Protein AF-F3QS27-F1 (afdb_monomer_lite)

Radius of gyration: 28.41 Å; chains: 1; bounding box: 80×30×100 Å

pLDDT: mean 87.84, std 16.63, range [37.44, 98.69]

Organism: NCBI:txid762982

Sequence (158 aa):
MRKALYTLLLPVIACSCTGQEDKEEEYAGRMIDAARTLMTEGNYVAAKDSILAMRETFPTAFKARATGIIVMDSIELLAAQDTLAIMDSTLMAEQEILKKLETEKRRGNNAEYYRQRTEVFHLKQRFDELGAKVKFYLRKIEVDMLENKRDTGNKEQD

Structure (mmCIF, N/CA/C/O backbone):
data_AF-F3QS27-F1
#
_entry.id   AF-F3QS27-F1
#
loop_
_atom_site.group_PDB
_atom_site.id
_atom_site.type_symbol
_atom_site.label_atom_id
_atom_site.label_alt_id
_atom_site.label_comp_id
_atom_site.label_asym_id
_atom_site.label_entity_id
_atom_site.label_seq_id
_atom_site.pdbx_PDB_ins_code
_atom_site.Cartn_x
_atom_site.Cartn_y
_atom_site.Cartn_z
_atom_site.occupancy
_atom_site.B_iso_or_equiv
_atom_site.auth_seq_id
_atom_site.auth_comp_id
_atom_site.auth_asym_id
_atom_site.auth_atom_id
_atom_site.pdbx_PDB_model_num
ATOM 1 N N . MET A 1 1 ? -56.987 -6.373 62.152 1.00 37.44 1 MET A N 1
ATOM 2 C CA . MET A 1 1 ? -57.138 -7.229 60.957 1.00 37.44 1 MET A CA 1
ATOM 3 C C . MET A 1 1 ? -56.520 -6.528 59.755 1.00 37.44 1 MET A C 1
ATOM 5 O O . MET A 1 1 ? -56.775 -5.348 59.594 1.00 37.44 1 MET A O 1
ATOM 9 N N . ARG A 1 2 ? -55.727 -7.281 58.969 1.00 45.62 2 ARG A N 1
ATOM 10 C CA . ARG A 1 2 ? -55.291 -7.057 57.568 1.00 45.62 2 ARG A CA 1
ATOM 11 C C . ARG A 1 2 ? -54.588 -5.716 57.279 1.00 45.62 2 ARG A C 1
ATOM 13 O O . ARG A 1 2 ? -55.218 -4.741 56.914 1.00 45.62 2 ARG A O 1
ATOM 20 N N . LYS A 1 3 ? -53.296 -5.602 57.606 1.00 42.34 3 LYS A N 1
ATOM 21 C CA . LYS A 1 3 ? -52.143 -5.928 56.729 1.00 42.34 3 LYS A CA 1
ATOM 22 C C . LYS A 1 3 ? -52.135 -5.092 55.440 1.00 42.34 3 LYS A C 1
ATOM 24 O O . LYS A 1 3 ? -52.625 -5.537 54.410 1.00 42.34 3 LYS A O 1
ATOM 29 N N . ALA A 1 4 ? -51.526 -3.909 55.540 1.00 53.56 4 ALA A N 1
ATOM 30 C CA . ALA A 1 4 ? -50.895 -3.219 54.424 1.00 53.56 4 ALA A CA 1
ATOM 31 C C . ALA A 1 4 ? -49.812 -4.145 53.855 1.00 53.56 4 ALA A C 1
ATOM 33 O O . ALA A 1 4 ? -48.847 -4.473 54.544 1.00 53.56 4 ALA A O 1
ATOM 34 N N . LEU A 1 5 ? -50.029 -4.661 52.653 1.00 55.78 5 LEU A N 1
ATOM 35 C CA . LEU A 1 5 ? -49.098 -5.554 51.982 1.00 55.78 5 LEU A CA 1
ATOM 36 C C . LEU A 1 5 ? -49.372 -5.489 50.480 1.00 55.78 5 LEU A C 1
ATOM 38 O O . LEU A 1 5 ? -50.526 -5.529 50.063 1.00 55.78 5 LEU A O 1
ATOM 42 N N . TYR A 1 6 ? -48.275 -5.431 49.725 1.00 50.22 6 TYR A N 1
ATOM 43 C CA . TYR A 1 6 ? -48.159 -5.529 48.265 1.00 50.22 6 TYR A CA 1
ATOM 44 C C . TYR A 1 6 ? -48.121 -4.221 47.457 1.00 50.22 6 TYR A C 1
ATOM 46 O O . TYR A 1 6 ? -48.677 -4.127 46.372 1.00 50.22 6 TYR A O 1
ATOM 54 N N . THR A 1 7 ? -47.311 -3.263 47.908 1.00 54.72 7 THR A N 1
ATOM 55 C CA . THR A 1 7 ? -46.489 -2.435 47.002 1.00 54.72 7 THR A CA 1
ATOM 56 C C . THR A 1 7 ? -45.033 -2.865 47.129 1.00 54.72 7 THR A C 1
ATOM 58 O O . THR A 1 7 ? -44.206 -2.161 47.698 1.00 54.72 7 THR A O 1
ATOM 61 N N . LEU A 1 8 ? -44.729 -4.079 46.673 1.00 55.06 8 LEU A N 1
ATOM 62 C CA . LEU A 1 8 ? -43.356 -4.531 46.463 1.00 55.06 8 LEU A CA 1
ATOM 63 C C . LEU A 1 8 ? -43.369 -5.710 45.488 1.00 55.06 8 LEU A C 1
ATOM 65 O O . LEU A 1 8 ? -43.591 -6.842 45.902 1.00 55.06 8 LEU A O 1
ATOM 69 N N . LEU A 1 9 ? -43.169 -5.423 44.203 1.00 52.06 9 LEU A N 1
ATOM 70 C CA . LEU A 1 9 ? -42.412 -6.267 43.271 1.00 52.06 9 LEU A CA 1
ATOM 71 C C . LEU A 1 9 ? -42.321 -5.559 41.915 1.00 52.06 9 LEU A C 1
ATOM 73 O O . LEU A 1 9 ? -42.949 -5.936 40.934 1.00 52.06 9 LEU A O 1
ATOM 77 N N . LEU A 1 10 ? -41.516 -4.500 41.879 1.00 51.25 10 LEU A N 1
ATOM 78 C CA . LEU A 1 10 ? -40.843 -4.108 40.647 1.00 51.25 10 LEU A CA 1
ATOM 79 C C . LEU A 1 10 ? -39.396 -3.685 40.961 1.00 51.25 10 LEU A C 1
ATOM 81 O O . LEU A 1 10 ? -39.038 -2.529 40.745 1.00 51.25 10 LEU A O 1
ATOM 85 N N . PRO A 1 11 ? -38.543 -4.556 41.543 1.00 49.62 11 PRO A N 1
ATOM 86 C CA . PRO A 1 11 ? -37.129 -4.263 41.582 1.00 49.62 11 PRO A CA 1
ATOM 87 C C . PRO A 1 11 ? -36.519 -4.663 40.231 1.00 49.62 11 PRO A C 1
ATOM 89 O O . PRO A 1 11 ? -36.470 -5.833 39.871 1.00 49.62 11 PRO A O 1
ATOM 92 N N . VAL A 1 12 ? -36.027 -3.653 39.517 1.00 56.94 12 VAL A N 1
ATOM 93 C CA . VAL A 1 12 ? -34.782 -3.737 38.743 1.00 56.94 12 VAL A CA 1
ATOM 94 C C . VAL A 1 12 ? -34.775 -4.759 37.592 1.00 56.94 12 VAL A C 1
ATOM 96 O O . VAL A 1 12 ? -34.033 -5.734 3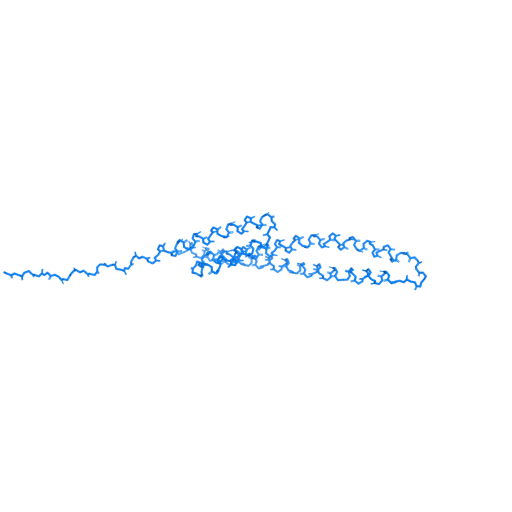7.608 1.00 56.94 12 VAL A O 1
ATOM 99 N N . ILE A 1 13 ? -35.487 -4.456 36.503 1.00 53.16 13 ILE A N 1
ATOM 100 C CA . ILE A 1 13 ? -35.040 -4.857 35.151 1.00 53.16 13 ILE A CA 1
ATOM 101 C C . ILE A 1 13 ? -34.317 -3.655 34.530 1.00 53.16 13 ILE A C 1
ATOM 103 O O . ILE A 1 13 ? -34.723 -3.108 33.513 1.00 53.16 13 ILE A O 1
ATOM 107 N N . ALA A 1 14 ? -33.285 -3.165 35.215 1.00 52.59 14 ALA A N 1
ATOM 108 C CA . ALA A 1 14 ? -32.467 -2.044 34.747 1.00 52.59 14 ALA A CA 1
ATOM 109 C C . ALA A 1 14 ? -30.963 -2.364 34.784 1.00 52.59 14 ALA A C 1
ATOM 111 O O . ALA A 1 14 ? -30.143 -1.456 34.742 1.00 52.59 14 ALA A O 1
ATOM 112 N N . CYS A 1 15 ? -30.579 -3.643 34.890 1.00 51.62 15 CYS A N 1
ATOM 113 C CA . CYS A 1 15 ? -29.179 -4.026 35.094 1.00 51.62 15 CYS A CA 1
ATOM 114 C C . CYS A 1 15 ? -28.763 -5.259 34.272 1.00 51.62 15 CYS A C 1
ATOM 116 O O . CYS A 1 15 ? -28.352 -6.277 34.824 1.00 51.62 15 CYS A O 1
ATOM 118 N N . SER A 1 16 ? -28.898 -5.214 32.942 1.00 49.91 16 SER A N 1
ATOM 119 C CA . SER A 1 16 ? -28.280 -6.237 32.070 1.00 49.91 16 SER A CA 1
ATOM 120 C C . SER A 1 16 ? -27.758 -5.731 30.718 1.00 49.91 16 SER A C 1
ATOM 122 O O . SER A 1 16 ? -27.248 -6.540 29.953 1.00 49.91 16 SER A O 1
ATO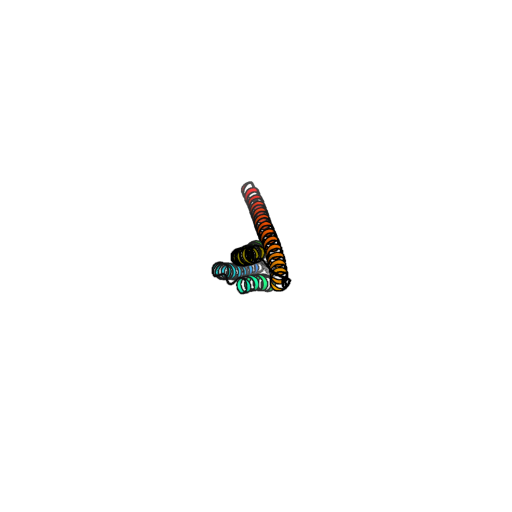M 124 N N . CYS A 1 17 ? -27.809 -4.429 30.413 1.00 54.22 17 CYS A N 1
ATOM 125 C CA . CYS A 1 17 ? -27.361 -3.940 29.099 1.00 54.22 17 CYS A CA 1
ATOM 126 C C . CYS A 1 17 ? -25.860 -3.605 29.022 1.00 54.22 17 CYS A C 1
ATOM 128 O O . CYS A 1 17 ? -25.288 -3.689 27.945 1.00 54.22 17 CYS A O 1
ATOM 130 N N . THR A 1 18 ? -25.190 -3.283 30.134 1.00 57.50 18 THR A N 1
ATOM 131 C CA . THR A 1 18 ? -23.780 -2.837 30.096 1.00 57.50 18 THR A CA 1
ATOM 132 C C . THR A 1 18 ? -22.783 -3.978 29.868 1.00 57.50 18 THR A C 1
ATOM 134 O O . THR A 1 18 ? -21.798 -3.814 29.162 1.00 57.50 18 THR A O 1
ATOM 137 N N . GLY A 1 19 ? -23.052 -5.177 30.396 1.00 62.84 19 GLY A N 1
ATOM 138 C CA . GLY A 1 19 ? -22.121 -6.309 30.297 1.00 62.84 19 GLY A CA 1
ATOM 139 C C . GLY A 1 19 ? -22.070 -7.005 28.932 1.00 62.84 19 GLY A C 1
ATOM 140 O O . GLY A 1 19 ? -21.252 -7.907 28.754 1.00 62.84 19 GLY A O 1
ATOM 141 N N . GLN A 1 20 ? -22.959 -6.658 27.997 1.00 74.12 20 GLN A N 1
ATOM 142 C CA . GLN A 1 20 ? -22.928 -7.188 26.632 1.00 74.12 20 GLN A CA 1
ATOM 143 C C . GLN A 1 20 ? -22.061 -6.314 25.720 1.00 74.12 20 GLN A C 1
ATOM 145 O O . GLN A 1 20 ? -21.241 -6.858 24.987 1.00 74.12 20 GLN A O 1
ATOM 150 N N . GLU A 1 21 ? -22.167 -4.988 25.840 1.00 76.12 21 GLU A N 1
ATOM 151 C CA . GLU A 1 21 ? -21.328 -4.034 25.102 1.00 76.12 21 GLU A CA 1
ATOM 152 C C . GLU A 1 21 ? -19.837 -4.241 25.414 1.00 76.12 21 GLU A C 1
ATOM 154 O O . GLU A 1 21 ? -19.024 -4.352 24.499 1.00 76.12 21 GLU A O 1
ATOM 159 N N . ASP A 1 22 ? -19.480 -4.412 26.692 1.00 84.38 22 ASP A N 1
ATOM 160 C CA . ASP A 1 22 ? -18.087 -4.656 27.094 1.00 84.38 22 ASP A CA 1
ATOM 161 C C . ASP A 1 22 ? -17.517 -5.962 26.506 1.00 84.38 22 ASP A C 1
ATOM 163 O O . ASP A 1 22 ? -16.343 -6.030 26.140 1.00 84.38 22 ASP A O 1
ATOM 167 N N . LYS A 1 23 ? -18.350 -7.003 26.367 1.00 90.00 23 LYS A N 1
ATOM 168 C CA . LYS A 1 23 ? -17.941 -8.277 25.754 1.00 90.00 23 LYS A CA 1
ATOM 169 C C . LYS A 1 23 ? -17.770 -8.146 24.246 1.00 90.00 23 LYS A C 1
ATOM 171 O O . LYS A 1 23 ? -16.824 -8.704 23.698 1.00 90.00 23 LYS A O 1
ATOM 176 N N . GLU A 1 24 ? -18.675 -7.438 23.575 1.00 93.31 24 GLU A N 1
ATOM 177 C CA . GLU A 1 24 ? -18.571 -7.177 22.136 1.00 93.31 24 GLU A CA 1
ATOM 178 C C . GLU A 1 24 ? -17.292 -6.397 21.807 1.00 93.31 24 GLU A C 1
ATOM 180 O O . GLU A 1 24 ? -16.580 -6.771 20.875 1.00 93.31 24 GLU A O 1
ATOM 185 N N . GLU A 1 25 ? -16.946 -5.389 22.613 1.00 95.88 25 GLU A N 1
ATOM 186 C CA . GLU A 1 25 ? -15.682 -4.652 22.491 1.00 95.88 25 GLU A CA 1
ATOM 187 C C . GLU A 1 25 ? -14.460 -5.565 22.685 1.00 95.88 25 GLU A C 1
ATOM 189 O O . GLU A 1 25 ? -13.505 -5.499 21.907 1.00 95.88 25 GLU A O 1
ATOM 194 N N . GLU A 1 26 ? -14.490 -6.462 23.676 1.00 95.56 26 GLU A N 1
ATOM 195 C CA . GLU A 1 26 ? -13.395 -7.406 23.922 1.00 95.56 26 GLU A CA 1
ATOM 196 C C . GLU A 1 26 ? -13.198 -8.385 22.751 1.00 95.56 26 GLU A C 1
ATOM 198 O O . GLU A 1 26 ? -12.075 -8.578 22.276 1.00 95.56 26 GLU A O 1
ATOM 203 N N . TYR A 1 27 ? -14.274 -9.000 22.249 1.00 96.25 27 TYR A N 1
ATOM 204 C CA . TYR A 1 27 ? -14.189 -9.946 21.132 1.00 96.25 27 TYR A CA 1
ATOM 205 C C . TYR A 1 27 ? -13.776 -9.265 19.825 1.00 96.25 27 TYR A C 1
ATOM 207 O O . TYR A 1 27 ? -12.938 -9.807 19.097 1.00 96.25 27 TYR A O 1
ATOM 215 N N . ALA A 1 28 ? -14.297 -8.067 19.551 1.00 97.50 28 ALA A N 1
ATOM 216 C CA . ALA A 1 28 ? -13.868 -7.260 18.416 1.00 97.50 28 ALA A CA 1
ATOM 217 C C . ALA A 1 28 ? -12.375 -6.902 18.520 1.00 97.50 28 ALA A C 1
ATOM 219 O O . ALA A 1 28 ? -11.645 -7.005 17.531 1.00 97.50 28 ALA A O 1
ATOM 220 N N . GLY A 1 29 ? -11.895 -6.577 19.726 1.00 97.56 29 GLY A N 1
ATOM 221 C CA . GLY A 1 29 ? -10.479 -6.342 20.014 1.00 97.56 29 GLY A CA 1
ATOM 222 C C . GLY A 1 29 ? -9.581 -7.519 19.622 1.00 97.56 29 GLY A C 1
ATOM 223 O O . GLY A 1 29 ? -8.569 -7.324 18.951 1.00 97.56 29 GLY A O 1
ATOM 224 N N . ARG A 1 30 ? -9.989 -8.758 19.921 1.00 97.62 30 ARG A N 1
ATOM 225 C CA . ARG A 1 30 ? -9.221 -9.961 19.538 1.00 97.62 30 ARG A CA 1
ATOM 226 C C . ARG A 1 30 ? -9.089 -10.127 18.021 1.00 97.62 30 ARG A C 1
ATOM 228 O O . ARG A 1 30 ? -8.045 -10.564 17.545 1.00 97.62 30 ARG A O 1
ATOM 235 N N . MET A 1 31 ? -10.119 -9.770 17.250 1.00 98.31 31 MET A N 1
ATOM 236 C CA . MET A 1 31 ? -10.048 -9.806 15.780 1.00 98.31 31 MET A CA 1
ATOM 237 C C . MET A 1 31 ? -9.106 -8.733 15.219 1.00 98.31 31 MET A C 1
ATOM 239 O O . MET A 1 31 ? -8.437 -8.963 14.208 1.00 98.31 31 MET A O 1
ATOM 243 N N . ILE A 1 32 ? -9.015 -7.577 15.884 1.00 98.31 32 ILE A N 1
ATOM 244 C CA . ILE A 1 32 ? -8.040 -6.533 15.546 1.00 98.31 32 ILE A CA 1
ATOM 245 C C . ILE A 1 32 ? -6.618 -7.023 15.817 1.00 98.31 32 ILE A C 1
ATOM 247 O O . ILE A 1 32 ? -5.737 -6.817 14.984 1.00 98.31 32 ILE A O 1
ATOM 251 N N . ASP A 1 33 ? -6.386 -7.703 16.937 1.00 98.31 33 ASP A N 1
ATOM 252 C CA . ASP A 1 33 ? -5.071 -8.267 17.244 1.00 98.31 33 ASP A CA 1
ATOM 253 C C . ASP A 1 33 ? -4.678 -9.365 16.250 1.00 98.31 33 ASP A C 1
ATOM 255 O O . ASP A 1 33 ? -3.556 -9.357 15.747 1.00 98.31 33 ASP A O 1
ATOM 259 N N . ALA A 1 34 ? -5.621 -10.227 15.856 1.00 98.19 34 ALA A N 1
ATOM 260 C CA . ALA A 1 34 ? -5.400 -11.190 14.778 1.00 98.19 34 ALA A CA 1
ATOM 261 C C . ALA A 1 34 ? -5.043 -10.498 13.449 1.00 98.19 34 ALA A C 1
ATOM 263 O O . ALA A 1 34 ? -4.116 -10.921 12.756 1.00 98.19 34 ALA A O 1
ATOM 264 N N . ALA A 1 35 ? -5.725 -9.398 13.110 1.00 98.56 35 ALA A N 1
ATOM 265 C CA . ALA A 1 35 ? -5.399 -8.609 11.925 1.00 98.56 35 ALA A CA 1
ATOM 266 C C . ALA A 1 35 ? -3.987 -8.010 12.003 1.00 98.56 35 ALA A C 1
ATOM 268 O O . ALA A 1 35 ? -3.276 -8.004 11.001 1.00 98.56 35 ALA A O 1
ATOM 269 N N . ARG A 1 36 ? -3.550 -7.546 13.182 1.00 98.50 36 ARG A N 1
ATOM 270 C CA . ARG A 1 36 ? -2.182 -7.046 13.392 1.00 98.50 36 ARG A CA 1
ATOM 271 C C . ARG A 1 36 ? -1.146 -8.145 13.196 1.00 98.50 36 ARG A C 1
ATOM 273 O O . ARG A 1 36 ? -0.146 -7.892 12.535 1.00 98.50 36 ARG A O 1
ATOM 280 N N . THR A 1 37 ? -1.389 -9.349 13.711 1.00 98.44 37 THR A N 1
ATOM 281 C CA . THR A 1 37 ? -0.499 -10.496 13.487 1.00 98.44 37 THR A CA 1
ATOM 282 C C . THR A 1 37 ? -0.375 -10.808 11.995 1.00 98.44 37 THR A C 1
ATOM 284 O O . THR A 1 37 ? 0.732 -10.803 11.460 1.00 98.44 37 THR A O 1
ATOM 287 N N . LEU A 1 38 ? -1.501 -10.948 11.289 1.00 98.50 38 LEU A N 1
ATOM 288 C CA . LEU A 1 38 ? -1.512 -11.195 9.840 1.00 98.50 38 LEU A CA 1
ATOM 289 C C . LEU A 1 38 ? -0.817 -10.075 9.053 1.00 98.50 38 LEU A C 1
ATOM 291 O O . LEU A 1 38 ? -0.083 -10.336 8.104 1.00 98.50 38 LEU A O 1
ATOM 295 N N . MET A 1 39 ? -1.008 -8.822 9.472 1.00 98.12 39 MET A N 1
ATOM 296 C CA . MET A 1 39 ? -0.336 -7.658 8.900 1.00 98.12 39 MET A CA 1
ATOM 297 C C . MET A 1 39 ? 1.185 -7.734 9.080 1.00 98.12 39 MET A C 1
ATOM 299 O O . MET A 1 39 ? 1.915 -7.468 8.130 1.00 98.12 39 MET A O 1
ATOM 303 N N . THR A 1 40 ? 1.671 -8.109 10.269 1.00 97.50 40 THR A N 1
ATOM 304 C CA . THR A 1 40 ? 3.114 -8.268 10.528 1.00 97.50 40 THR A CA 1
ATOM 305 C C . THR A 1 40 ? 3.733 -9.438 9.767 1.00 97.50 40 THR A C 1
ATOM 307 O O . THR A 1 40 ? 4.916 -9.396 9.448 1.00 97.50 40 THR A O 1
ATOM 310 N N . GLU A 1 41 ? 2.937 -10.452 9.431 1.00 97.81 41 GLU A N 1
ATOM 311 C CA . GLU A 1 41 ? 3.341 -11.581 8.586 1.00 97.81 41 GLU A CA 1
ATOM 312 C C . GLU A 1 41 ? 3.319 -11.245 7.082 1.00 97.81 41 GLU A C 1
ATOM 314 O O . GLU A 1 41 ? 3.680 -12.084 6.259 1.00 97.81 41 GLU A O 1
ATOM 319 N N . GLY A 1 42 ? 2.877 -10.040 6.699 1.00 97.50 42 GLY A N 1
ATOM 320 C CA . GLY A 1 42 ? 2.722 -9.633 5.299 1.00 97.50 42 GLY A CA 1
ATOM 321 C C . GLY A 1 42 ? 1.476 -10.210 4.613 1.00 97.50 42 GLY A C 1
ATOM 322 O O . GLY A 1 42 ? 1.270 -10.011 3.416 1.00 97.50 42 GLY A O 1
ATOM 323 N N . ASN A 1 43 ? 0.598 -10.903 5.347 1.00 98.25 43 ASN A N 1
ATOM 324 C CA . ASN A 1 43 ? -0.659 -11.428 4.815 1.00 98.25 43 ASN A CA 1
ATOM 325 C C . ASN A 1 43 ? -1.759 -10.356 4.844 1.00 98.25 43 ASN A C 1
ATOM 327 O O . ASN A 1 43 ? -2.732 -10.420 5.600 1.00 98.25 43 ASN A O 1
ATOM 331 N N . TYR A 1 44 ? -1.593 -9.340 3.998 1.00 98.38 44 TYR A N 1
ATOM 332 C CA . TYR A 1 44 ? -2.457 -8.162 3.992 1.00 98.38 44 TYR A CA 1
ATOM 333 C C . TYR A 1 44 ? -3.910 -8.464 3.618 1.00 98.38 44 TYR A C 1
ATOM 335 O O . TYR A 1 44 ? -4.813 -7.820 4.142 1.00 98.38 44 TYR A O 1
ATOM 343 N N . VAL A 1 45 ? -4.159 -9.446 2.745 1.00 98.31 45 VAL A N 1
ATOM 344 C CA . VAL A 1 45 ? -5.528 -9.827 2.356 1.00 98.31 45 VAL A CA 1
ATOM 345 C C . VAL A 1 45 ? -6.281 -10.376 3.565 1.00 98.31 45 VAL A C 1
ATOM 347 O O . VAL A 1 45 ? -7.315 -9.824 3.935 1.00 98.31 45 VAL A O 1
A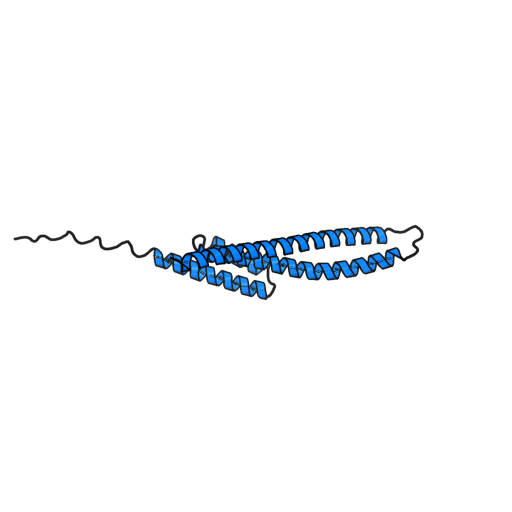TOM 350 N N . ALA A 1 46 ? -5.715 -11.371 4.252 1.00 98.38 46 ALA A N 1
ATOM 351 C CA . ALA A 1 46 ? -6.349 -11.944 5.436 1.00 98.38 46 ALA A CA 1
ATOM 352 C C . ALA A 1 46 ? -6.469 -10.923 6.581 1.00 98.38 46 ALA A C 1
ATOM 354 O O . ALA A 1 46 ? -7.467 -10.912 7.303 1.00 98.38 46 ALA A O 1
ATOM 355 N N . ALA A 1 47 ? -5.481 -10.034 6.739 1.00 98.69 47 ALA A N 1
ATOM 356 C CA . ALA A 1 47 ? -5.543 -8.961 7.728 1.00 98.69 47 ALA A CA 1
ATOM 357 C C . ALA A 1 47 ? -6.738 -8.021 7.476 1.00 98.69 47 ALA A C 1
ATOM 359 O O . ALA A 1 47 ? -7.484 -7.705 8.407 1.00 98.69 47 ALA A O 1
ATOM 360 N N . LYS A 1 48 ? -6.961 -7.612 6.218 1.00 98.44 48 LYS A N 1
ATOM 361 C CA . LYS A 1 48 ? -8.118 -6.790 5.827 1.00 98.44 48 LYS A CA 1
ATOM 362 C C . LYS A 1 48 ? -9.430 -7.521 6.069 1.00 98.44 48 LYS A C 1
ATOM 364 O O . LYS A 1 48 ? -10.345 -6.931 6.644 1.00 98.44 48 LYS A O 1
ATOM 369 N N . ASP A 1 49 ? -9.505 -8.786 5.671 1.00 98.50 49 ASP A N 1
ATOM 370 C CA . ASP A 1 49 ? -10.702 -9.607 5.844 1.00 98.50 49 ASP A CA 1
ATOM 371 C C . ASP A 1 49 ? -11.072 -9.735 7.327 1.00 98.50 49 ASP A C 1
ATOM 373 O O . ASP A 1 49 ? -12.241 -9.591 7.679 1.00 98.50 49 ASP A O 1
ATOM 377 N N . SER A 1 50 ? -10.083 -9.881 8.219 1.00 98.12 50 SER A N 1
ATOM 378 C CA . SER A 1 50 ? -10.309 -9.890 9.671 1.00 98.12 50 SER A CA 1
ATOM 379 C C . SER A 1 50 ? -10.943 -8.585 10.174 1.00 98.12 50 SER A C 1
ATOM 381 O O . SER A 1 50 ? -11.909 -8.614 10.938 1.00 98.12 50 SER A O 1
ATOM 383 N N . ILE A 1 51 ? -10.464 -7.418 9.718 1.00 98.50 51 ILE A N 1
ATOM 384 C CA . ILE A 1 51 ? -11.051 -6.126 10.114 1.00 98.50 51 ILE A CA 1
ATOM 385 C C . ILE A 1 51 ? -12.453 -5.929 9.522 1.00 98.50 51 ILE A C 1
ATOM 387 O O . ILE A 1 51 ? -13.332 -5.392 10.201 1.00 98.50 51 ILE A O 1
ATOM 391 N N . LEU A 1 52 ? -12.686 -6.342 8.273 1.00 98.38 52 LEU A N 1
ATOM 392 C CA . LEU A 1 52 ? -14.013 -6.268 7.655 1.00 98.38 52 LEU A CA 1
ATOM 393 C C . LEU A 1 52 ? -15.013 -7.153 8.406 1.00 98.38 52 LEU A C 1
ATOM 395 O O . LEU A 1 52 ? -16.053 -6.655 8.836 1.00 98.38 52 LEU A O 1
ATOM 399 N N . ALA A 1 53 ? -14.645 -8.407 8.671 1.00 98.12 53 ALA A N 1
ATOM 400 C CA . ALA A 1 53 ? -15.458 -9.340 9.440 1.00 98.12 53 ALA A CA 1
ATOM 401 C C . ALA A 1 53 ? -15.735 -8.826 10.860 1.00 98.12 53 ALA A C 1
ATOM 403 O O . ALA A 1 53 ? -16.861 -8.935 11.341 1.00 98.12 53 ALA A O 1
ATOM 404 N N . MET A 1 54 ? -14.751 -8.204 11.520 1.00 98.12 54 MET A N 1
ATOM 405 C CA . MET A 1 54 ? -14.947 -7.565 12.826 1.00 98.12 54 MET A CA 1
ATOM 406 C C . MET A 1 54 ? -16.017 -6.469 12.761 1.00 98.12 54 MET A C 1
ATOM 408 O O . MET A 1 54 ? -16.930 -6.454 13.586 1.00 98.12 54 MET A O 1
ATOM 412 N N . ARG A 1 55 ? -15.948 -5.578 11.762 1.00 97.31 55 ARG A N 1
ATOM 413 C CA . ARG A 1 55 ? -16.905 -4.469 11.602 1.00 97.31 55 ARG A CA 1
ATOM 414 C C . ARG A 1 55 ? -18.326 -4.947 11.316 1.00 97.31 55 ARG A C 1
ATOM 416 O O . ARG A 1 55 ? -19.268 -4.262 11.708 1.00 97.31 55 ARG A O 1
ATOM 423 N N . GLU A 1 56 ? -18.465 -6.063 10.608 1.00 97.12 56 GLU A N 1
ATOM 424 C CA . GLU A 1 56 ? -19.753 -6.693 10.309 1.00 97.12 56 GLU A CA 1
ATOM 425 C C . GLU A 1 56 ? -20.320 -7.435 11.522 1.00 97.12 56 GLU A C 1
ATOM 427 O O . GLU A 1 56 ? -21.507 -7.315 11.817 1.00 97.12 56 GLU A O 1
ATOM 432 N N . THR A 1 57 ? -19.467 -8.162 12.246 1.00 96.94 57 THR A N 1
ATOM 433 C CA . THR A 1 57 ? -19.871 -9.001 13.384 1.00 96.94 57 THR A CA 1
ATOM 434 C C . THR A 1 57 ? -20.211 -8.167 14.619 1.00 96.94 57 THR A C 1
ATOM 436 O O . THR A 1 57 ? -21.142 -8.503 15.346 1.00 96.94 57 THR A O 1
ATOM 439 N N . PHE A 1 58 ? -19.489 -7.065 14.848 1.00 96.56 58 PHE A N 1
ATOM 440 C CA . PHE A 1 58 ? -19.618 -6.228 16.045 1.00 96.56 58 PHE A CA 1
ATOM 441 C C . PHE A 1 58 ? -19.924 -4.763 15.684 1.00 96.56 58 PHE A C 1
ATOM 443 O O . PHE A 1 58 ? -19.086 -3.876 15.874 1.00 96.56 58 PHE A O 1
ATOM 450 N N . PRO A 1 59 ? -21.123 -4.458 15.152 1.00 94.81 59 PRO A N 1
ATOM 451 C CA . PRO A 1 59 ? -21.463 -3.108 14.695 1.00 94.81 59 PRO A CA 1
ATOM 452 C C . PRO A 1 59 ? -21.496 -2.067 15.830 1.00 94.81 59 PRO A C 1
ATOM 454 O O . PRO A 1 59 ? -21.250 -0.882 15.581 1.00 94.81 59 PRO A O 1
ATOM 457 N N . THR A 1 60 ? -21.772 -2.506 17.056 1.00 94.44 60 THR A N 1
ATOM 458 C CA . THR A 1 60 ? -21.912 -1.717 18.293 1.00 94.44 60 THR A CA 1
ATOM 459 C C . THR A 1 60 ? -20.614 -1.569 19.089 1.00 94.44 60 THR A C 1
ATOM 461 O O . THR A 1 60 ? -20.558 -0.740 19.992 1.00 94.44 60 THR A O 1
ATOM 464 N N . ALA A 1 61 ? -19.546 -2.287 18.722 1.00 95.31 61 ALA A N 1
ATOM 465 C CA . ALA A 1 61 ? -18.225 -2.164 19.342 1.00 95.31 61 ALA A CA 1
ATOM 466 C C . ALA A 1 61 ? -17.491 -0.908 18.830 1.00 95.31 61 ALA A C 1
ATOM 468 O O . ALA A 1 61 ? -16.576 -0.975 18.005 1.00 95.31 61 ALA A O 1
ATOM 469 N N . PHE A 1 62 ? -17.959 0.275 19.229 1.00 94.00 62 PHE A N 1
ATOM 470 C CA . PHE A 1 62 ? -17.497 1.552 18.686 1.00 94.00 62 PHE A CA 1
ATOM 471 C C . PHE A 1 62 ? -16.002 1.808 18.918 1.00 94.00 62 PHE A C 1
ATOM 473 O O . PHE A 1 62 ? -15.339 2.325 18.014 1.00 94.00 62 PHE A O 1
ATOM 480 N N . LYS A 1 63 ? -15.447 1.429 20.078 1.00 93.44 63 LYS A N 1
ATOM 481 C CA . LYS A 1 63 ? -14.017 1.631 20.380 1.00 93.44 63 LYS A CA 1
ATOM 482 C C . LYS A 1 63 ? -13.147 0.725 19.513 1.00 93.44 63 LYS A C 1
ATOM 484 O O . LYS A 1 63 ? -12.163 1.187 18.922 1.00 93.44 63 LYS A O 1
ATOM 489 N N . ALA A 1 64 ? -13.528 -0.544 19.386 1.00 95.88 64 ALA A N 1
ATOM 490 C CA . ALA A 1 64 ? -12.867 -1.484 18.496 1.00 95.88 64 ALA A CA 1
ATOM 491 C C . ALA A 1 64 ? -12.976 -1.026 17.035 1.00 95.88 64 ALA A C 1
ATOM 493 O O . ALA A 1 64 ? -11.975 -1.004 16.326 1.00 95.88 64 ALA A O 1
ATOM 494 N N . ARG A 1 65 ? -14.142 -0.556 16.579 1.00 95.81 65 ARG A N 1
ATOM 495 C CA . ARG A 1 65 ? -14.320 -0.052 15.205 1.00 95.81 65 ARG A CA 1
ATOM 496 C C . ARG A 1 65 ? -13.453 1.172 14.909 1.00 95.81 65 ARG A C 1
ATOM 498 O O . ARG A 1 65 ? -12.849 1.212 13.839 1.00 95.81 65 ARG A O 1
ATOM 505 N N . ALA A 1 66 ? -13.344 2.122 15.839 1.00 94.62 66 ALA A N 1
ATOM 506 C CA . ALA A 1 66 ? -12.442 3.267 15.699 1.00 94.62 66 ALA A CA 1
ATOM 507 C C . ALA A 1 66 ? -10.976 2.814 15.574 1.00 94.62 66 ALA A C 1
ATOM 509 O O . ALA A 1 66 ? -10.266 3.220 14.657 1.00 94.62 66 ALA A O 1
ATOM 510 N N . THR A 1 67 ? -10.551 1.880 16.428 1.00 95.31 67 THR A N 1
ATOM 511 C CA . THR A 1 67 ? -9.207 1.281 16.364 1.00 95.31 67 THR A CA 1
ATOM 512 C C . THR A 1 67 ? -8.988 0.506 15.059 1.00 95.31 67 THR A C 1
ATOM 514 O O . THR A 1 67 ? -7.919 0.575 14.453 1.00 95.31 67 THR A O 1
ATOM 517 N N . GLY A 1 68 ? -10.009 -0.213 14.595 1.00 96.81 68 GLY A N 1
ATOM 518 C CA . GLY A 1 68 ? -9.984 -1.005 13.372 1.00 96.81 68 GLY A CA 1
ATOM 519 C C . GLY A 1 68 ? -9.803 -0.166 12.109 1.00 96.81 68 GLY A C 1
ATOM 520 O O . GLY A 1 68 ? -9.197 -0.654 11.162 1.00 96.81 68 GLY A O 1
ATOM 521 N N . ILE A 1 69 ? -10.260 1.092 12.090 1.00 96.38 69 ILE A N 1
ATOM 522 C CA . ILE A 1 69 ? -9.996 2.025 10.979 1.00 96.38 69 ILE A CA 1
ATOM 523 C C . ILE A 1 69 ? -8.492 2.288 10.861 1.00 96.38 69 ILE A C 1
ATOM 525 O O . ILE A 1 69 ? -7.923 2.082 9.792 1.00 96.38 69 ILE A O 1
ATOM 529 N N . ILE A 1 70 ? -7.841 2.635 11.974 1.00 96.19 70 ILE A N 1
ATOM 530 C CA . ILE A 1 70 ? -6.398 2.911 12.003 1.00 96.19 70 ILE A CA 1
ATOM 531 C C . ILE A 1 70 ? -5.603 1.664 11.589 1.00 96.19 70 ILE A C 1
ATOM 533 O O . ILE A 1 70 ? -4.641 1.752 10.824 1.00 96.19 70 ILE A O 1
ATOM 537 N N . VAL A 1 71 ? -6.014 0.480 12.061 1.00 97.81 71 VAL A N 1
ATOM 538 C CA . VAL A 1 71 ? -5.370 -0.788 11.677 1.00 97.81 71 VAL A CA 1
ATOM 539 C C . VAL A 1 71 ? -5.586 -1.106 10.196 1.00 97.81 71 VAL A C 1
ATOM 541 O O . VAL A 1 71 ? -4.627 -1.483 9.531 1.00 97.81 71 VAL A O 1
ATOM 544 N N . MET A 1 72 ? -6.785 -0.896 9.643 1.00 98.38 72 MET A N 1
ATOM 545 C CA . MET A 1 72 ? -7.045 -1.050 8.204 1.00 98.38 72 MET A CA 1
ATOM 546 C C . MET A 1 72 ? -6.140 -0.141 7.366 1.00 98.38 72 MET A C 1
ATOM 548 O O . MET A 1 72 ? -5.535 -0.591 6.395 1.00 98.38 72 MET A O 1
ATOM 552 N N . ASP A 1 73 ? -6.009 1.124 7.761 1.00 98.38 73 ASP A N 1
ATOM 553 C CA . ASP A 1 73 ? -5.145 2.079 7.068 1.00 98.38 73 ASP A CA 1
ATOM 554 C C . ASP A 1 73 ? -3.662 1.700 7.180 1.00 98.38 73 ASP A C 1
ATOM 556 O O . ASP A 1 73 ? -2.915 1.835 6.211 1.00 98.38 73 ASP A O 1
ATOM 560 N N . SER A 1 74 ? -3.242 1.156 8.326 1.00 98.25 74 SER A N 1
ATOM 561 C CA . SER A 1 74 ? -1.886 0.616 8.510 1.00 98.25 74 SER A CA 1
ATOM 562 C C . SER A 1 74 ? -1.621 -0.583 7.594 1.00 98.25 74 SER A C 1
ATOM 564 O O . SER A 1 74 ? -0.543 -0.679 7.007 1.00 98.25 74 SER A O 1
ATOM 566 N N . ILE A 1 75 ? -2.610 -1.467 7.416 1.00 98.62 75 ILE A N 1
ATOM 567 C CA . ILE A 1 75 ? -2.518 -2.604 6.492 1.00 98.62 75 ILE A CA 1
ATOM 568 C C . ILE A 1 75 ? -2.360 -2.111 5.048 1.00 98.62 75 ILE A C 1
ATOM 570 O O . ILE A 1 75 ? -1.479 -2.577 4.328 1.00 98.62 75 ILE A O 1
ATOM 574 N N . GLU A 1 76 ? -3.186 -1.153 4.619 1.00 98.50 76 GLU A N 1
ATOM 575 C CA . GLU A 1 76 ? -3.114 -0.578 3.271 1.00 98.50 76 GLU A CA 1
ATOM 576 C C . GLU A 1 76 ? -1.798 0.165 3.011 1.00 98.50 76 GLU A C 1
ATOM 578 O O . GLU A 1 76 ? -1.273 0.105 1.893 1.00 98.50 76 GLU A O 1
ATOM 583 N N . LEU A 1 77 ? -1.256 0.840 4.031 1.00 98.62 77 LEU A N 1
ATOM 584 C CA . LEU A 1 77 ? 0.053 1.481 3.972 1.00 98.62 77 LEU A CA 1
ATOM 585 C C . LEU A 1 77 ? 1.160 0.453 3.736 1.00 98.62 77 LEU A C 1
ATOM 587 O O . LEU A 1 77 ? 1.916 0.599 2.777 1.00 98.62 77 LEU A O 1
ATOM 591 N N . LEU A 1 78 ? 1.243 -0.574 4.584 1.00 98.44 78 LEU A N 1
ATOM 592 C CA . LEU A 1 78 ? 2.292 -1.592 4.495 1.00 98.44 78 LEU A CA 1
ATOM 593 C C . LEU A 1 78 ? 2.204 -2.362 3.174 1.00 98.44 78 LEU A C 1
ATOM 595 O O . LEU A 1 78 ? 3.200 -2.480 2.468 1.00 98.44 78 LEU A O 1
ATOM 599 N N . ALA A 1 79 ? 0.999 -2.762 2.757 1.00 98.44 79 ALA A N 1
ATOM 600 C CA . ALA A 1 79 ? 0.791 -3.407 1.463 1.00 98.44 79 ALA A CA 1
ATOM 601 C C . ALA A 1 79 ? 1.268 -2.537 0.286 1.00 98.44 79 ALA A C 1
ATOM 603 O O . ALA A 1 79 ? 1.859 -3.038 -0.677 1.00 98.44 79 ALA A O 1
ATOM 604 N N . ALA A 1 80 ? 1.017 -1.224 0.345 1.00 98.44 80 ALA A N 1
ATOM 605 C CA . ALA A 1 80 ? 1.487 -0.291 -0.672 1.00 98.44 80 ALA A CA 1
ATOM 606 C C . ALA A 1 80 ? 3.013 -0.116 -0.639 1.00 98.44 80 ALA A C 1
ATOM 608 O O . ALA A 1 80 ? 3.619 -0.045 -1.705 1.00 98.44 80 ALA A O 1
ATOM 609 N N . GLN A 1 81 ? 3.630 -0.069 0.546 1.00 98.38 81 GLN A N 1
ATOM 610 C CA . GLN A 1 81 ? 5.083 0.035 0.711 1.00 98.38 81 GLN A CA 1
ATOM 611 C C . GLN A 1 81 ? 5.812 -1.199 0.169 1.00 98.38 81 GLN A C 1
ATOM 613 O O . GLN A 1 81 ? 6.751 -1.047 -0.610 1.00 98.38 81 GLN A O 1
ATOM 618 N N . ASP A 1 82 ? 5.337 -2.399 0.493 1.00 98.06 82 ASP A N 1
ATOM 619 C CA . ASP A 1 82 ? 5.915 -3.651 -0.002 1.00 98.06 82 ASP A CA 1
ATOM 620 C C . ASP A 1 82 ? 5.799 -3.754 -1.526 1.00 98.06 82 ASP A C 1
ATOM 622 O O . ASP A 1 82 ? 6.768 -4.056 -2.227 1.00 98.06 82 ASP A O 1
ATOM 626 N N . THR A 1 83 ? 4.625 -3.414 -2.068 1.00 97.56 83 THR A N 1
ATOM 627 C CA . THR A 1 83 ? 4.421 -3.387 -3.523 1.00 97.56 83 THR A CA 1
ATOM 628 C C . THR A 1 83 ? 5.317 -2.342 -4.191 1.00 97.56 83 THR A C 1
ATOM 630 O O . THR A 1 83 ? 5.866 -2.597 -5.262 1.00 97.56 83 THR A O 1
ATOM 633 N N . LEU A 1 84 ? 5.491 -1.171 -3.569 1.00 98.12 84 LEU A N 1
ATOM 634 C CA . LEU A 1 84 ? 6.361 -0.109 -4.070 1.00 98.12 84 LEU A CA 1
ATOM 635 C C . LEU A 1 84 ? 7.828 -0.551 -4.100 1.00 98.12 84 LEU A C 1
ATOM 637 O O . LEU A 1 84 ? 8.502 -0.289 -5.090 1.00 98.12 84 LEU A O 1
ATOM 641 N N . ALA A 1 85 ? 8.305 -1.260 -3.074 1.00 97.19 85 ALA A N 1
ATOM 642 C CA . ALA A 1 85 ? 9.671 -1.782 -3.029 1.00 97.19 85 ALA A CA 1
ATOM 643 C C . ALA A 1 85 ? 9.941 -2.794 -4.158 1.00 97.19 85 ALA A C 1
ATOM 645 O O . ALA A 1 85 ? 10.971 -2.726 -4.833 1.00 97.19 85 ALA A O 1
ATOM 646 N N . ILE A 1 86 ? 8.990 -3.695 -4.426 1.00 96.88 86 ILE A N 1
ATOM 647 C CA . ILE A 1 86 ? 9.082 -4.634 -5.557 1.00 96.88 86 ILE A CA 1
ATOM 648 C C . ILE A 1 86 ? 9.068 -3.869 -6.890 1.00 96.88 86 ILE A C 1
ATOM 650 O O . ILE A 1 86 ? 9.889 -4.135 -7.775 1.00 96.88 86 ILE A O 1
ATOM 654 N N . MET A 1 87 ? 8.164 -2.897 -7.028 1.00 97.00 87 MET A N 1
ATOM 655 C CA . MET A 1 87 ? 8.035 -2.072 -8.229 1.00 97.00 87 MET A CA 1
ATOM 656 C C . MET A 1 87 ? 9.309 -1.277 -8.522 1.00 97.00 87 MET A C 1
ATOM 658 O O . MET A 1 87 ? 9.703 -1.203 -9.680 1.00 97.00 87 MET A O 1
ATOM 662 N N . ASP A 1 88 ? 9.965 -0.728 -7.498 1.00 97.56 88 ASP A N 1
ATOM 663 C CA . ASP A 1 88 ? 11.226 0.008 -7.632 1.00 97.56 88 ASP A CA 1
ATOM 664 C C . ASP A 1 88 ? 12.302 -0.864 -8.288 1.00 97.56 88 ASP A C 1
ATOM 666 O O . ASP A 1 88 ? 12.863 -0.510 -9.324 1.00 97.56 88 ASP A O 1
ATOM 670 N N . SER A 1 89 ? 12.506 -2.074 -7.754 1.00 96.69 89 SER A N 1
ATOM 671 C CA . SER A 1 89 ? 13.498 -3.015 -8.284 1.00 96.69 89 SER A CA 1
ATOM 672 C C . SER A 1 89 ? 13.202 -3.439 -9.729 1.00 96.69 89 SER A C 1
ATOM 674 O O . SER A 1 89 ? 14.111 -3.520 -10.557 1.00 96.69 89 SER A O 1
ATOM 676 N N . THR A 1 90 ? 11.920 -3.640 -10.052 1.00 97.56 90 THR A N 1
ATOM 677 C CA . THR A 1 90 ? 11.467 -3.981 -11.407 1.00 97.56 90 THR A CA 1
ATOM 678 C C . THR A 1 90 ? 11.706 -2.811 -12.359 1.00 97.56 90 THR A C 1
ATOM 680 O O . THR A 1 90 ? 12.287 -2.981 -13.427 1.00 97.56 90 THR A O 1
ATOM 683 N N . LEU A 1 91 ? 11.319 -1.599 -11.954 1.00 98.06 91 LEU A N 1
ATOM 684 C CA . LEU A 1 91 ? 11.502 -0.388 -12.744 1.00 98.06 91 LEU A CA 1
ATOM 685 C C . LEU A 1 91 ? 12.986 -0.124 -13.026 1.00 98.06 91 LEU A C 1
ATOM 687 O O . LEU A 1 91 ? 13.329 0.194 -14.163 1.00 98.06 91 LEU A O 1
ATOM 691 N N . MET A 1 92 ? 13.863 -0.296 -12.033 1.00 97.75 92 MET A N 1
ATOM 692 C CA . MET A 1 92 ? 15.309 -0.156 -12.224 1.00 97.75 92 MET A CA 1
ATOM 693 C C . MET A 1 92 ? 15.854 -1.154 -13.253 1.00 97.75 92 MET A C 1
ATOM 695 O O . MET A 1 92 ? 16.626 -0.767 -14.133 1.00 97.75 92 MET A O 1
ATOM 699 N N . ALA A 1 93 ? 15.440 -2.423 -13.183 1.00 97.88 93 ALA A N 1
ATOM 700 C CA . ALA A 1 93 ? 15.875 -3.442 -14.136 1.00 97.88 93 ALA A CA 1
ATOM 701 C C . ALA A 1 93 ? 15.450 -3.101 -15.576 1.00 97.88 93 ALA A C 1
ATOM 703 O O . ALA A 1 93 ? 16.277 -3.132 -16.492 1.00 97.88 93 ALA A O 1
ATOM 704 N N . GLU A 1 94 ? 14.192 -2.701 -15.769 1.00 97.88 94 GLU A N 1
ATOM 705 C CA . GLU A 1 94 ? 13.661 -2.354 -17.091 1.00 97.88 94 GLU A CA 1
ATOM 706 C C . GLU A 1 94 ? 14.263 -1.058 -17.655 1.00 97.88 94 GLU A C 1
ATOM 708 O O . GLU A 1 94 ? 14.505 -0.943 -18.860 1.00 97.88 94 GLU A O 1
ATOM 713 N N . GLN A 1 95 ? 14.580 -0.089 -16.793 1.00 97.62 95 GLN A N 1
ATOM 714 C CA . GLN A 1 95 ? 15.297 1.126 -17.187 1.00 97.62 95 GLN A CA 1
ATOM 715 C C . GLN A 1 95 ? 16.710 0.823 -17.695 1.00 97.62 95 GLN A C 1
ATOM 717 O O . GLN A 1 95 ? 17.136 1.397 -18.699 1.00 97.62 95 GLN A O 1
ATOM 722 N N . GLU A 1 96 ? 17.432 -0.094 -17.049 1.00 97.19 96 GLU A N 1
ATOM 723 C CA . GLU A 1 96 ? 18.762 -0.507 -17.506 1.00 97.19 96 GLU A CA 1
ATOM 724 C C . GLU A 1 96 ? 18.706 -1.261 -18.841 1.00 97.19 96 GLU A C 1
ATOM 726 O O . GLU A 1 96 ? 19.598 -1.098 -19.680 1.00 97.19 96 GLU A O 1
ATOM 731 N N . ILE A 1 97 ? 17.649 -2.042 -19.086 1.00 95.88 97 ILE A N 1
ATOM 732 C CA . ILE A 1 97 ? 17.404 -2.644 -20.403 1.00 95.88 97 ILE A CA 1
ATOM 733 C C . ILE A 1 97 ? 17.185 -1.537 -21.434 1.00 95.88 97 ILE A C 1
ATOM 735 O O . ILE A 1 97 ? 17.921 -1.480 -22.420 1.00 95.88 97 ILE A O 1
ATOM 739 N N . LEU A 1 98 ? 16.252 -0.612 -21.192 1.00 95.75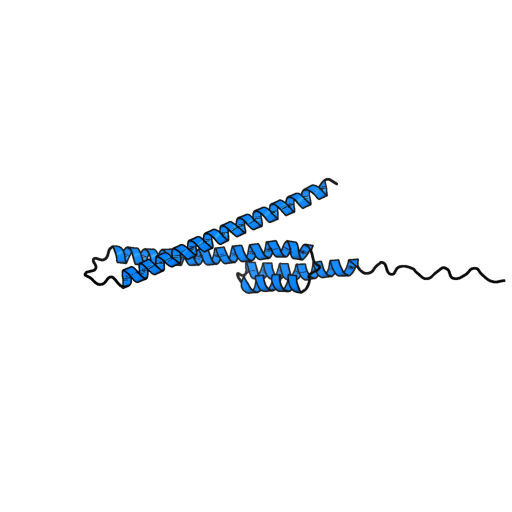 98 LEU A N 1
ATOM 740 C CA . LEU A 1 98 ? 15.952 0.487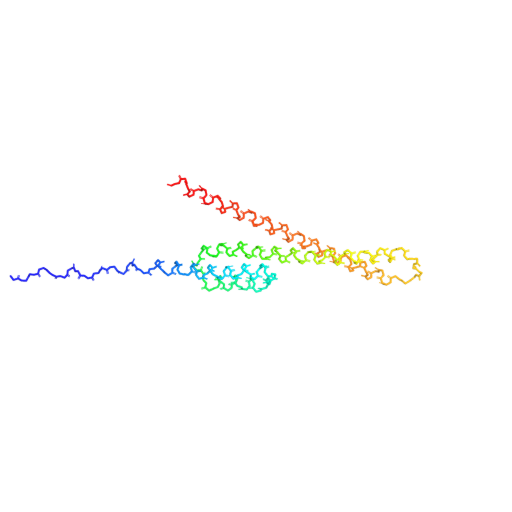 -22.113 1.00 95.75 98 LEU A CA 1
ATOM 741 C C . LEU A 1 98 ? 17.203 1.299 -22.475 1.00 95.75 98 LEU A C 1
ATOM 743 O O . LEU A 1 98 ? 17.445 1.561 -23.652 1.00 95.75 98 LEU A O 1
ATOM 747 N N . LYS A 1 99 ? 18.037 1.628 -21.486 1.00 95.44 99 LYS A N 1
ATOM 748 C CA . LYS A 1 99 ? 19.289 2.368 -21.680 1.00 95.44 99 LYS A CA 1
ATOM 749 C C . LYS A 1 99 ? 20.266 1.640 -22.606 1.00 95.44 99 LYS A C 1
ATOM 751 O O . LYS A 1 99 ? 20.909 2.272 -23.442 1.00 95.44 99 LYS A O 1
ATOM 756 N N . LYS A 1 100 ? 20.365 0.309 -22.511 1.00 93.69 100 LYS A N 1
ATOM 757 C CA . LYS A 1 100 ? 21.160 -0.492 -23.460 1.00 93.69 100 LYS A CA 1
ATOM 758 C C . LYS A 1 100 ? 20.590 -0.373 -24.873 1.00 93.69 100 LYS A C 1
ATOM 760 O O . LYS A 1 100 ? 21.340 -0.040 -25.792 1.00 93.69 100 LYS A O 1
ATOM 765 N N . LEU A 1 101 ? 19.273 -0.543 -25.030 1.00 92.19 101 LEU A N 1
ATOM 766 C CA . LEU A 1 101 ? 18.585 -0.428 -26.325 1.00 92.19 101 LEU A CA 1
ATOM 767 C C . LEU A 1 101 ? 18.748 0.963 -26.966 1.00 92.19 101 LEU A C 1
ATOM 769 O O . LEU A 1 101 ? 18.784 1.062 -28.190 1.00 92.19 101 LEU A O 1
ATOM 773 N N . GLU A 1 102 ? 18.852 2.027 -26.163 1.00 90.06 102 GLU A N 1
ATOM 774 C CA . GLU A 1 102 ? 19.108 3.400 -26.629 1.00 90.06 102 GLU A CA 1
ATOM 775 C C . GLU A 1 102 ? 20.512 3.581 -27.213 1.00 90.06 102 GLU A C 1
ATOM 777 O O . GLU A 1 102 ? 20.701 4.353 -28.154 1.00 90.06 102 GLU A O 1
ATOM 782 N N . THR A 1 103 ? 21.501 2.867 -26.671 1.00 88.31 103 THR A N 1
ATOM 783 C CA . THR A 1 103 ? 22.897 2.948 -27.133 1.00 88.31 103 THR A CA 1
ATOM 784 C C . THR A 1 103 ? 23.197 2.057 -28.336 1.00 88.31 103 THR A C 1
ATOM 786 O O . THR A 1 103 ? 24.194 2.261 -29.033 1.00 88.31 103 THR A O 1
ATOM 789 N N . GLU A 1 104 ? 22.334 1.082 -28.619 1.00 85.62 104 GLU A N 1
ATOM 790 C CA . GLU A 1 104 ? 22.481 0.206 -29.772 1.00 85.62 104 GLU A CA 1
ATOM 791 C C . GLU A 1 104 ? 22.193 0.937 -31.088 1.00 85.62 104 GLU A C 1
ATOM 793 O O . GLU A 1 104 ? 21.136 1.528 -31.315 1.00 85.62 104 GLU A O 1
ATOM 798 N N . LYS A 1 105 ? 23.132 0.841 -32.032 1.00 71.44 105 LYS A N 1
ATOM 799 C CA . LYS A 1 105 ? 22.993 1.431 -33.365 1.00 71.44 105 LYS A CA 1
ATOM 800 C C . LYS A 1 105 ? 22.057 0.578 -34.230 1.00 71.44 105 LYS A C 1
ATOM 802 O O . LYS A 1 105 ? 22.503 -0.292 -34.977 1.00 71.44 105 LYS A O 1
ATOM 807 N N . ARG A 1 106 ? 20.749 0.823 -34.143 1.00 70.56 106 ARG A N 1
ATOM 808 C CA . ARG A 1 106 ? 19.723 0.016 -34.825 1.00 70.56 106 ARG A CA 1
ATOM 809 C C . ARG A 1 106 ? 19.416 0.535 -36.235 1.00 70.56 106 ARG A C 1
ATOM 811 O O . ARG A 1 106 ? 18.940 1.652 -36.424 1.00 70.56 106 ARG A O 1
ATOM 818 N N . ARG A 1 107 ? 19.689 -0.288 -37.258 1.00 59.06 107 ARG A N 1
ATOM 819 C CA . ARG A 1 107 ? 19.311 -0.032 -38.662 1.00 59.06 107 ARG A CA 1
ATOM 820 C C . ARG A 1 107 ? 17.881 -0.526 -38.918 1.00 59.06 107 ARG A C 1
ATOM 822 O O . ARG A 1 107 ? 17.679 -1.647 -39.366 1.00 59.06 107 ARG A O 1
ATOM 829 N N . GLY A 1 108 ? 16.893 0.324 -38.640 1.00 65.81 108 GLY A N 1
ATOM 830 C CA . GLY A 1 108 ? 15.536 0.207 -39.195 1.00 65.81 108 GLY A CA 1
ATOM 831 C C . GLY A 1 108 ? 14.544 -0.721 -38.480 1.00 65.81 108 GLY A C 1
ATOM 832 O O . GLY A 1 108 ? 13.360 -0.634 -38.784 1.00 65.81 108 GLY A O 1
ATOM 833 N N . ASN A 1 109 ? 14.963 -1.545 -37.510 1.00 74.06 109 ASN A N 1
ATOM 834 C CA . ASN A 1 109 ? 14.041 -2.329 -36.678 1.00 74.06 109 ASN A CA 1
ATOM 835 C C . ASN A 1 109 ? 14.159 -1.938 -35.196 1.00 74.06 109 ASN A C 1
ATOM 837 O O . ASN A 1 109 ? 15.061 -2.390 -34.496 1.00 74.06 109 ASN A O 1
ATOM 841 N N . ASN A 1 110 ? 13.228 -1.096 -34.737 1.00 86.81 110 ASN A N 1
ATOM 842 C CA . ASN A 1 110 ? 13.172 -0.566 -33.369 1.00 86.81 110 ASN A CA 1
ATOM 843 C C . ASN A 1 110 ? 11.950 -1.077 -32.585 1.00 86.81 110 ASN A C 1
ATOM 845 O O . ASN A 1 110 ? 11.578 -0.478 -31.579 1.00 86.81 110 ASN A O 1
ATOM 849 N N . ALA A 1 111 ? 11.297 -2.156 -33.034 1.00 91.25 111 ALA A N 1
ATOM 850 C CA . ALA A 1 111 ? 10.070 -2.649 -32.402 1.00 91.25 111 ALA A CA 1
ATOM 851 C C . ALA A 1 111 ? 10.264 -2.956 -30.905 1.00 91.25 111 ALA A C 1
ATOM 853 O O . ALA A 1 111 ? 9.457 -2.548 -30.072 1.00 91.25 111 ALA A O 1
ATOM 854 N N . GLU A 1 112 ? 11.377 -3.605 -30.564 1.00 91.06 112 GLU A N 1
ATOM 855 C CA . GLU A 1 112 ? 11.750 -3.907 -29.181 1.00 91.06 112 GLU A CA 1
ATOM 856 C C . GLU A 1 112 ? 11.986 -2.634 -28.353 1.00 91.06 112 GLU A C 1
ATOM 858 O O . GLU A 1 112 ? 11.485 -2.534 -27.239 1.00 91.06 112 GLU A O 1
ATOM 863 N N . TYR A 1 113 ? 12.666 -1.625 -28.915 1.00 92.69 113 TYR A N 1
ATOM 864 C CA . TYR A 1 113 ? 12.873 -0.338 -28.239 1.00 92.69 113 TYR A CA 1
ATOM 865 C C . TYR A 1 113 ? 11.544 0.315 -27.854 1.00 92.69 113 TYR A C 1
ATOM 867 O O . TYR A 1 113 ? 11.361 0.726 -26.711 1.00 92.69 113 TYR A O 1
ATOM 875 N N . TYR A 1 114 ? 10.598 0.399 -28.795 1.00 93.44 114 TYR A N 1
ATOM 876 C CA . TYR A 1 114 ? 9.309 1.029 -28.519 1.00 93.44 114 TYR A CA 1
ATOM 877 C C . TYR A 1 114 ? 8.485 0.236 -27.509 1.00 93.44 114 TYR A C 1
ATOM 879 O O . TYR A 1 114 ? 7.856 0.847 -26.647 1.00 93.44 114 TYR A O 1
ATOM 887 N N . ARG A 1 115 ? 8.530 -1.100 -27.573 1.00 94.81 115 ARG A N 1
ATOM 888 C CA . ARG A 1 115 ? 7.900 -1.965 -26.571 1.00 94.81 115 ARG A CA 1
ATOM 889 C C . ARG A 1 115 ? 8.472 -1.697 -25.178 1.00 94.81 115 ARG A C 1
ATOM 891 O O . ARG A 1 115 ? 7.696 -1.405 -24.272 1.00 94.81 115 ARG A O 1
ATOM 898 N N . GLN A 1 116 ? 9.797 -1.722 -25.034 1.00 96.31 116 GLN A N 1
ATOM 899 C CA . GLN A 1 116 ? 10.462 -1.501 -23.748 1.00 96.31 116 GLN A CA 1
ATOM 900 C C . GLN A 1 116 ? 10.176 -0.106 -23.193 1.00 96.31 116 GLN A C 1
ATOM 902 O O . GLN A 1 116 ? 9.854 0.071 -22.023 1.00 96.31 116 GLN A O 1
ATOM 907 N N . ARG A 1 117 ? 10.230 0.914 -24.054 1.00 95.81 117 ARG A N 1
ATOM 908 C CA . ARG A 1 117 ? 9.928 2.292 -23.664 1.00 95.81 117 ARG A CA 1
ATOM 909 C C . ARG A 1 117 ? 8.502 2.432 -23.124 1.00 95.81 117 ARG A C 1
ATOM 911 O O . ARG A 1 117 ? 8.291 3.146 -22.147 1.00 95.81 117 ARG A O 1
ATOM 918 N N . THR A 1 118 ? 7.530 1.770 -23.752 1.00 97.19 118 THR A N 1
ATOM 919 C CA . THR A 1 118 ? 6.136 1.753 -23.283 1.00 97.19 118 THR A CA 1
ATOM 920 C C . THR A 1 118 ? 5.994 1.012 -21.953 1.00 97.19 118 THR A C 1
ATOM 922 O O . THR A 1 118 ? 5.270 1.469 -21.073 1.00 97.19 118 THR A O 1
ATOM 925 N N . GLU A 1 119 ? 6.705 -0.097 -21.772 1.00 96.56 119 GLU A N 1
ATOM 926 C CA . GLU A 1 119 ? 6.717 -0.847 -20.514 1.00 96.56 119 GLU A CA 1
ATOM 927 C C . GLU A 1 119 ? 7.267 -0.012 -19.350 1.00 96.56 119 GLU A C 1
ATOM 929 O O . GLU A 1 119 ? 6.569 0.182 -18.354 1.00 96.56 119 GLU A O 1
ATOM 934 N N . VAL A 1 120 ? 8.448 0.592 -19.516 1.00 98.12 120 VAL A N 1
ATOM 935 C CA . VAL A 1 120 ? 9.045 1.504 -18.524 1.00 98.12 120 VAL A CA 1
ATOM 936 C C . VAL A 1 120 ? 8.115 2.678 -18.207 1.00 98.12 120 VAL A C 1
ATOM 938 O O . VAL A 1 120 ? 8.000 3.075 -17.048 1.00 98.12 120 VAL A O 1
ATOM 941 N N . PHE A 1 121 ? 7.420 3.226 -19.209 1.00 98.06 121 PHE A N 1
ATOM 942 C CA . PHE A 1 121 ? 6.443 4.296 -18.999 1.00 98.06 121 PHE A CA 1
ATOM 943 C C . PHE A 1 121 ? 5.30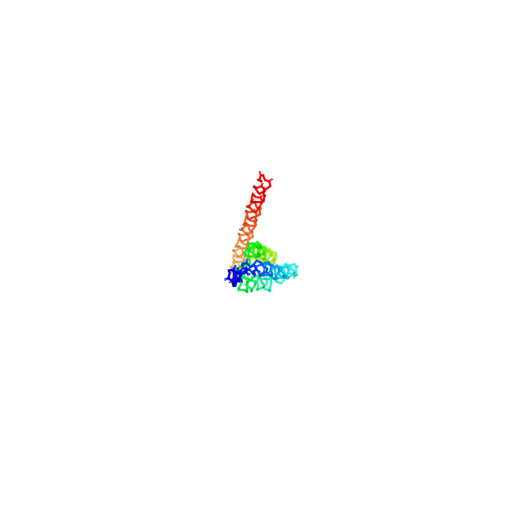9 3.864 -18.056 1.00 98.06 121 PHE A C 1
ATOM 945 O O . PHE A 1 121 ? 5.008 4.574 -17.095 1.00 98.06 121 PHE A O 1
ATOM 952 N N . HIS A 1 122 ? 4.714 2.690 -18.281 1.00 97.75 122 HIS A N 1
ATOM 953 C CA . HIS A 1 122 ? 3.639 2.185 -17.425 1.00 97.75 122 HIS A CA 1
ATOM 954 C C . HIS A 1 122 ? 4.124 1.784 -16.031 1.00 97.75 122 HIS A C 1
ATOM 956 O O . HIS A 1 122 ? 3.413 2.018 -15.053 1.00 97.75 122 HIS A O 1
ATOM 962 N N . LEU A 1 123 ? 5.328 1.220 -15.917 1.00 98.00 123 LEU A N 1
ATOM 963 C CA . LEU A 1 123 ? 5.934 0.918 -14.620 1.00 98.00 123 LEU A CA 1
ATOM 964 C C . LEU A 1 123 ? 6.172 2.193 -13.812 1.00 98.00 123 LEU A C 1
ATOM 966 O O . LEU A 1 123 ? 5.824 2.243 -12.635 1.00 98.00 123 LEU A O 1
ATOM 970 N N . LYS A 1 124 ? 6.677 3.253 -14.453 1.00 98.12 124 LYS A N 1
ATOM 971 C CA . LYS A 1 124 ? 6.869 4.552 -13.804 1.00 98.12 124 LYS A CA 1
ATOM 972 C C . LYS A 1 124 ? 5.549 5.154 -13.328 1.00 98.12 124 LYS A C 1
ATOM 974 O O . LYS A 1 124 ? 5.469 5.609 -12.194 1.00 98.12 124 LYS A O 1
ATOM 979 N N . GLN A 1 125 ? 4.502 5.092 -14.151 1.00 98.06 125 GLN A N 1
ATOM 980 C CA . GLN A 1 125 ? 3.176 5.554 -13.745 1.00 98.06 125 GLN A CA 1
ATOM 981 C C . GLN A 1 125 ? 2.670 4.796 -12.505 1.00 98.06 125 GLN A C 1
ATOM 983 O O . GLN A 1 125 ? 2.232 5.418 -11.541 1.00 98.06 125 GLN A O 1
ATOM 988 N N . ARG A 1 126 ? 2.776 3.461 -12.493 1.00 97.25 126 ARG A N 1
ATOM 989 C CA . ARG A 1 126 ? 2.371 2.646 -11.334 1.00 97.25 126 ARG A CA 1
ATOM 990 C C . ARG A 1 126 ? 3.210 2.937 -10.092 1.00 97.25 126 ARG A C 1
ATOM 992 O O . ARG A 1 126 ? 2.674 2.953 -8.988 1.00 97.25 126 ARG A O 1
ATOM 999 N N . PHE A 1 127 ? 4.510 3.161 -10.262 1.00 98.31 127 PHE A N 1
ATOM 1000 C CA . PHE A 1 127 ? 5.401 3.563 -9.179 1.00 98.31 127 PHE A CA 1
ATOM 1001 C C . PHE A 1 127 ? 4.953 4.895 -8.559 1.00 98.31 127 PHE A C 1
ATOM 1003 O O . PHE A 1 127 ? 4.822 4.993 -7.339 1.00 98.31 127 PHE A O 1
ATOM 1010 N N . ASP A 1 128 ? 4.635 5.890 -9.390 1.00 98.12 128 ASP A N 1
ATOM 1011 C CA . ASP A 1 128 ? 4.141 7.193 -8.936 1.00 98.12 128 ASP A CA 1
ATOM 1012 C C . ASP A 1 128 ? 2.783 7.068 -8.215 1.00 98.12 128 ASP A C 1
ATOM 1014 O O . ASP A 1 128 ? 2.582 7.669 -7.155 1.00 98.12 128 ASP A O 1
ATOM 1018 N N . GLU A 1 129 ? 1.868 6.242 -8.738 1.00 97.88 129 GLU A N 1
ATOM 1019 C CA . GLU A 1 129 ? 0.571 5.935 -8.115 1.00 97.88 129 GLU A CA 1
ATOM 1020 C C . GLU A 1 129 ? 0.736 5.280 -6.732 1.00 97.88 129 GLU A C 1
ATOM 1022 O O . GLU A 1 129 ? 0.102 5.701 -5.759 1.00 97.88 129 GLU A O 1
ATOM 1027 N N . LEU A 1 130 ? 1.623 4.288 -6.611 1.00 98.12 130 LEU A N 1
ATOM 1028 C CA . LEU A 1 130 ? 1.946 3.641 -5.336 1.00 98.12 130 LEU A CA 1
ATOM 1029 C C . LEU A 1 130 ? 2.593 4.626 -4.357 1.00 98.12 130 LEU A C 1
ATOM 1031 O O . LEU A 1 130 ? 2.204 4.677 -3.190 1.00 98.12 130 LEU A O 1
ATOM 1035 N N . GLY A 1 131 ? 3.520 5.462 -4.828 1.00 98.38 131 GLY A N 1
ATOM 1036 C CA . GLY A 1 131 ? 4.134 6.516 -4.023 1.00 98.38 131 GLY A CA 1
ATOM 1037 C C . GLY A 1 131 ? 3.108 7.524 -3.494 1.00 98.38 131 GLY A C 1
ATOM 1038 O O . GLY A 1 131 ? 3.183 7.942 -2.336 1.00 98.38 131 GLY A O 1
ATOM 1039 N N . ALA A 1 132 ? 2.112 7.892 -4.303 1.00 98.56 132 ALA A N 1
ATOM 1040 C CA . ALA A 1 132 ? 0.998 8.730 -3.865 1.00 98.56 132 ALA A CA 1
ATOM 1041 C C . ALA A 1 132 ? 0.124 8.019 -2.819 1.00 98.56 132 ALA A C 1
ATOM 1043 O O . ALA A 1 132 ? -0.223 8.626 -1.803 1.00 98.56 132 ALA A O 1
ATOM 1044 N N . LYS A 1 133 ? -0.171 6.726 -3.018 1.00 98.31 133 LYS A N 1
ATOM 1045 C CA . LYS A 1 133 ? -0.923 5.899 -2.062 1.00 98.31 133 LYS A CA 1
ATOM 1046 C C . LYS A 1 133 ? -0.218 5.824 -0.702 1.00 98.31 133 LYS A C 1
ATOM 1048 O O . LYS A 1 133 ? -0.855 6.046 0.324 1.00 98.31 133 LYS A O 1
ATOM 1053 N N . VAL A 1 134 ? 1.095 5.589 -0.684 1.00 98.62 134 VAL A N 1
ATOM 1054 C CA . VAL A 1 134 ? 1.902 5.567 0.549 1.00 98.62 134 VAL A CA 1
ATOM 1055 C C . VAL A 1 134 ? 1.828 6.911 1.278 1.00 98.62 134 VAL A C 1
ATOM 1057 O O . VAL A 1 134 ? 1.530 6.948 2.471 1.00 98.62 134 VAL A O 1
ATOM 1060 N N . LYS A 1 135 ? 2.032 8.029 0.567 1.00 98.44 135 LYS A N 1
ATOM 1061 C CA . LYS A 1 135 ? 1.933 9.378 1.156 1.00 98.44 135 LYS A CA 1
ATOM 1062 C C . LYS A 1 135 ? 0.552 9.651 1.745 1.00 98.44 135 LYS A C 1
ATOM 1064 O O . LYS A 1 135 ? 0.456 10.230 2.825 1.00 98.44 135 LYS A O 1
ATOM 1069 N N . PHE A 1 136 ? -0.501 9.231 1.045 1.00 98.44 136 PHE A N 1
ATOM 1070 C CA . PHE A 1 136 ? -1.874 9.375 1.510 1.00 98.44 136 PHE A CA 1
ATOM 1071 C C . PHE A 1 136 ? -2.092 8.666 2.851 1.00 98.44 136 PHE A C 1
ATOM 1073 O O . PHE A 1 136 ? -2.525 9.312 3.803 1.00 98.44 136 PHE A O 1
ATOM 1080 N N . TYR A 1 137 ? -1.747 7.379 2.961 1.00 98.31 137 TYR A N 1
ATOM 1081 C CA . TYR A 1 137 ? -1.982 6.635 4.202 1.00 98.31 137 TYR A CA 1
ATOM 1082 C C . TYR A 1 137 ? -1.088 7.084 5.353 1.00 98.31 137 TYR A C 1
ATOM 1084 O O . TYR A 1 137 ? -1.574 7.182 6.476 1.00 98.31 137 TYR A O 1
ATOM 1092 N N . LEU A 1 138 ? 0.174 7.441 5.087 1.00 97.94 138 LEU A N 1
ATOM 1093 C CA . LEU A 1 138 ? 1.034 8.055 6.103 1.00 97.94 138 LEU A CA 1
ATOM 1094 C C . LEU A 1 138 ? 0.371 9.296 6.703 1.00 97.94 138 LEU A C 1
ATOM 1096 O O . LEU A 1 138 ? 0.285 9.423 7.923 1.00 97.94 138 LEU A O 1
ATOM 1100 N N . ARG A 1 139 ? -0.143 10.185 5.845 1.00 97.94 139 ARG A N 1
ATOM 1101 C CA . ARG A 1 139 ? -0.804 11.407 6.300 1.00 97.94 139 ARG A CA 1
ATOM 1102 C C . ARG A 1 139 ? -2.112 11.119 7.029 1.00 97.94 139 ARG A C 1
ATOM 1104 O O . ARG A 1 139 ? -2.397 11.773 8.025 1.00 97.94 139 ARG A O 1
ATOM 1111 N N . LYS A 1 140 ? -2.900 10.166 6.536 1.00 96.81 140 LYS A N 1
ATOM 1112 C CA . LYS A 1 140 ? -4.171 9.778 7.151 1.00 96.81 140 LYS A CA 1
ATOM 1113 C C . LYS A 1 140 ? -3.959 9.262 8.578 1.00 96.81 140 LYS A C 1
ATOM 1115 O O . LYS A 1 140 ? -4.522 9.821 9.510 1.00 96.81 140 LYS A O 1
ATOM 1120 N N . ILE A 1 141 ? -3.053 8.298 8.752 1.00 95.88 141 ILE A N 1
ATOM 1121 C CA . ILE A 1 141 ? -2.727 7.717 10.062 1.00 95.88 141 ILE A CA 1
ATOM 1122 C C . ILE A 1 141 ? -2.148 8.781 11.007 1.00 95.88 141 ILE A C 1
ATOM 1124 O O . ILE A 1 141 ? -2.481 8.801 12.189 1.00 95.88 141 ILE A O 1
ATOM 1128 N N . GLU A 1 142 ? -1.296 9.683 10.509 1.00 94.44 142 GLU A N 1
ATOM 1129 C CA . GLU A 1 142 ? -0.775 10.804 11.302 1.00 94.44 142 GLU A CA 1
ATOM 1130 C C . GLU A 1 142 ? -1.909 11.676 11.862 1.00 94.44 142 GLU A C 1
ATOM 1132 O O . GLU A 1 142 ? -1.917 11.981 13.055 1.00 94.44 142 GLU A O 1
ATOM 1137 N N . VAL A 1 143 ? -2.877 12.048 11.020 1.00 95.12 143 VAL A N 1
ATOM 1138 C CA . VAL A 1 143 ? -4.036 12.855 11.428 1.00 95.12 143 VAL A CA 1
ATOM 1139 C C . VAL A 1 143 ? -4.886 12.111 12.458 1.00 95.12 143 VAL A C 1
ATOM 1141 O O . VAL A 1 143 ? -5.168 12.683 13.512 1.00 95.12 143 VAL A O 1
ATOM 1144 N N . ASP A 1 144 ? -5.202 10.837 12.219 1.00 91.88 144 ASP A N 1
ATOM 1145 C CA . ASP A 1 144 ? -6.002 10.017 13.139 1.00 91.88 144 ASP A CA 1
ATOM 1146 C C . ASP A 1 144 ? -5.318 9.874 14.513 1.00 91.88 144 ASP A C 1
ATOM 1148 O O . ASP A 1 144 ? -5.955 9.976 15.564 1.00 91.88 144 ASP A O 1
ATOM 1152 N N . MET A 1 145 ? -3.990 9.701 14.536 1.00 87.69 145 MET A N 1
ATOM 1153 C CA . MET A 1 145 ? -3.219 9.653 15.783 1.00 87.69 145 MET A CA 1
ATOM 1154 C C . MET A 1 145 ? -3.223 10.991 16.534 1.00 87.69 145 MET A C 1
ATOM 1156 O O . MET A 1 145 ? -3.238 11.001 17.767 1.00 87.69 145 MET A O 1
ATOM 1160 N N . LEU A 1 146 ? -3.180 12.120 15.823 1.00 90.25 146 LEU A N 1
ATOM 1161 C CA . LEU A 1 146 ? -3.243 13.453 16.430 1.00 90.25 146 LEU A CA 1
ATOM 1162 C C . LEU A 1 146 ? -4.637 13.771 16.980 1.00 90.25 146 LEU A C 1
ATOM 1164 O O . LEU A 1 146 ? -4.748 14.400 18.030 1.00 90.25 146 LEU A O 1
ATOM 1168 N N . GLU A 1 147 ? -5.696 13.352 16.291 1.00 88.56 147 GLU A N 1
ATOM 1169 C CA . GLU A 1 147 ? -7.079 13.452 16.769 1.00 88.56 147 GLU A CA 1
ATOM 1170 C C . GLU A 1 147 ? -7.283 12.650 18.047 1.00 88.56 147 GLU A C 1
ATOM 1172 O O . GLU A 1 147 ? -7.682 13.216 19.063 1.00 88.56 147 GLU A O 1
ATOM 1177 N N . ASN A 1 148 ? -6.861 11.386 18.051 1.00 82.88 148 ASN A N 1
ATOM 1178 C CA . ASN A 1 148 ? -6.998 10.531 19.223 1.00 82.88 148 ASN A CA 1
ATOM 1179 C C . ASN A 1 148 ? -6.245 11.096 20.447 1.00 82.88 148 ASN A C 1
ATOM 1181 O O . ASN A 1 148 ? -6.768 11.099 21.558 1.00 82.88 148 ASN A O 1
ATOM 1185 N N . LYS A 1 149 ? -5.046 11.667 20.245 1.00 82.19 149 LYS A N 1
ATOM 1186 C CA . LYS A 1 149 ? -4.286 12.343 21.317 1.00 82.19 149 LYS A CA 1
ATOM 1187 C C . LYS A 1 149 ? -4.993 13.580 21.878 1.00 82.19 149 LYS A C 1
ATOM 1189 O O . LYS A 1 149 ? -4.906 13.833 23.079 1.00 82.19 149 LYS A O 1
ATOM 1194 N N . ARG A 1 150 ? -5.656 14.373 21.028 1.00 81.56 150 ARG A N 1
ATOM 1195 C CA . ARG A 1 150 ? -6.439 15.541 21.471 1.00 81.56 150 ARG A CA 1
ATOM 1196 C C . ARG A 1 150 ? -7.630 15.105 22.320 1.00 81.56 150 ARG A C 1
ATOM 1198 O O . ARG A 1 150 ? -7.863 15.684 23.378 1.00 81.56 150 ARG A O 1
ATOM 1205 N N . ASP A 1 151 ? -8.316 14.049 21.901 1.00 77.25 151 ASP A N 1
ATOM 1206 C CA . ASP A 1 151 ? -9.472 13.513 22.617 1.00 77.25 151 ASP A CA 1
ATOM 1207 C C . ASP A 1 151 ? -9.099 12.901 23.972 1.00 77.25 151 ASP A C 1
ATOM 1209 O O . ASP A 1 151 ? -9.886 12.982 24.916 1.00 77.25 151 ASP A O 1
ATOM 1213 N N . THR A 1 152 ? -7.909 12.303 24.102 1.00 74.44 152 THR A N 1
ATOM 1214 C CA . THR A 1 152 ? -7.405 11.822 25.398 1.00 74.44 152 THR A CA 1
ATOM 1215 C C . THR A 1 152 ? -6.932 12.964 26.294 1.00 74.44 152 THR A C 1
ATOM 1217 O O . THR A 1 152 ? -7.249 12.962 27.477 1.00 74.44 152 THR A O 1
ATOM 1220 N N . GLY A 1 153 ? -6.236 13.967 25.745 1.00 67.19 153 GLY A N 1
ATOM 1221 C CA . GLY A 1 153 ? -5.719 15.098 26.525 1.00 67.19 153 GLY A CA 1
ATOM 1222 C C . GLY A 1 153 ? -6.812 15.997 27.113 1.00 67.19 153 GLY A C 1
ATOM 1223 O O . GLY A 1 153 ? -6.656 16.496 28.222 1.00 67.19 153 GLY A O 1
ATOM 1224 N N . ASN A 1 154 ? -7.942 16.154 26.417 1.00 65.31 154 ASN A N 1
ATOM 1225 C CA . ASN A 1 154 ? -9.094 16.893 26.945 1.00 65.31 154 ASN A CA 1
ATOM 1226 C C . ASN A 1 154 ? -9.817 16.141 28.079 1.00 65.31 154 ASN A C 1
ATOM 1228 O O . ASN A 1 154 ? -10.399 16.780 28.943 1.00 65.31 154 ASN A O 1
ATOM 1232 N N . LYS A 1 155 ? -9.768 14.801 28.108 1.00 59.12 155 LYS A N 1
ATOM 1233 C CA . LYS A 1 155 ? -10.408 13.987 29.162 1.00 59.12 155 LYS A CA 1
ATOM 1234 C C . LYS A 1 155 ? -9.614 13.933 30.469 1.00 59.12 155 LYS A C 1
ATOM 1236 O O . LYS A 1 155 ? -10.162 13.504 31.472 1.00 59.12 155 LYS A O 1
ATOM 1241 N N . GLU A 1 156 ? -8.338 14.317 30.455 1.00 57.53 156 GLU A N 1
ATOM 1242 C CA . GLU A 1 156 ? -7.484 14.361 31.653 1.00 57.53 156 GLU A CA 1
ATOM 1243 C C . GLU A 1 156 ? -7.548 15.717 32.388 1.00 57.53 156 GLU A C 1
ATOM 1245 O O . GLU A 1 156 ? -6.930 15.866 33.441 1.00 57.53 156 GLU A O 1
ATOM 1250 N N . GLN A 1 157 ? -8.265 16.709 31.842 1.00 51.56 157 GLN A N 1
ATOM 1251 C CA . GLN A 1 157 ? -8.396 18.060 32.415 1.00 51.56 157 GLN A CA 1
ATOM 1252 C C . GLN A 1 157 ? -9.757 18.341 33.080 1.00 51.56 157 GLN A C 1
ATOM 1254 O O . GLN A 1 157 ? -9.903 19.405 33.684 1.00 51.56 157 GLN A O 1
ATOM 1259 N N . ASP A 1 158 ? -10.695 17.391 33.016 1.00 42.94 158 ASP A N 1
ATOM 1260 C CA . ASP A 1 158 ? -12.012 17.411 33.679 1.00 42.94 158 ASP A CA 1
ATOM 1261 C C . ASP A 1 158 ? -12.063 16.392 34.834 1.00 42.94 158 ASP A C 1
ATOM 1263 O O . ASP A 1 158 ? -12.733 16.682 35.856 1.00 42.94 158 ASP A O 1
#

Foldseek 3Di:
DDDDDDPDDDPDPPPDDPVVLVVLLVVLQVLQVVLVVCLVVVVLVVSLVSLVVSCVVRVSNVVSVLVSVLSNLVSQLSNLVVVLVVLVVVLVVLVVVLVVLVPDPDDPDCPVNVVSVVVSVVSVVVSVVSVVSNVVSVVVSVVSVVVVVVVVVVVVVD

Secondary structure (DSSP, 8-state):
------------S-SSSHHHHHHHHHHHHHHHHHHHHHHHTT-HHHHHHHHHHHHHH-TT-HHHHHHHHHHHHHHHHHHHHHHHHHHHHHHHHHHHHHHHHHHS--SS--HHHHHHHHHHHHHHHHHHHHHHHHHHHHHHHHHHHHHHHHHHHHHT--